Protein AF-A0A8X6V1S2-F1 (afdb_monomer_lite)

Secondary structure (DSSP, 8-state):
---------TTS-SSTT-SS--HHHHHHHHHHHHHHHS---EEEEEE--TTS-HHHHHHHHHTT--S-EEEEESSHHHHHHTT-EEHHHHTT---STTSHHHHHHHHSTT---HHHHHHHHGGGGGT---SS--SEEEEESGGGS-HHHHHHHHH--S--STT-EEEEEE-

Organism: Trichonephila clavipes (NCBI:txid2585209)

Foldseek 3Di:
DDPDQDLPPLQQDLDPVGRGDDPLLSVVLVVVVVLVVPQAEEEAEAEDDPPPCRLVSVLSSCVSDPFFEAEEECDQVSQVVSVHGHPCVQFVADCDPPGLVVVLCVVCVPPPDLVVLQVSLLVCLVSGDRPDQTLEYEYEQCVVPDSSVVSNVVPDPSHPPSRHYYYYYHD

Radius of gyration: 17.07 Å; chains: 1; bounding box: 39×43×48 Å

InterPro domains:
  IPR027417 P-loop containing nucleoside triphosphate hydrolase [G3DSA:3.40.50.300] (18-168)
  IPR027417 P-loop containing nucleoside triphosphate hydrolase [SSF52540] (19-148)

pLDDT: mean 78.11, std 16.0, range [30.19, 94.75]

Sequence (171 aa):
MSHSWELPVYHQGFDKHVETLTPSQQTFPFLVHQWLLNRQHAVILVAGGPGSGKTFTVTSCLDRISVPQLRMAPTARVAQRIGGQTIHSALKLDWRQGSVLNTLEKELQHETDEAVSLEKSAVLLETFDCPQSPDIIVVDEIGMVSFFLVGSLDDTILFPSSETHFIYSHG

Structure (mmCIF, N/CA/C/O backbone):
data_AF-A0A8X6V1S2-F1
#
_entry.id   AF-A0A8X6V1S2-F1
#
loop_
_atom_site.group_PDB
_atom_site.id
_atom_site.type_symbol
_atom_site.label_atom_id
_atom_site.label_alt_id
_atom_site.label_comp_id
_atom_site.label_asym_id
_atom_site.label_entity_id
_atom_site.label_seq_id
_atom_site.pdbx_PDB_ins_code
_atom_site.Cartn_x
_atom_site.Cartn_y
_atom_site.Cartn_z
_atom_site.occupancy
_atom_site.B_iso_or_equiv
_atom_site.auth_seq_id
_atom_site.auth_comp_id
_atom_site.auth_asym_id
_atom_site.auth_atom_id
_atom_site.pdbx_PDB_model_num
ATOM 1 N N . MET A 1 1 ? 10.762 -26.661 -12.275 1.00 30.19 1 MET A N 1
ATOM 2 C CA . MET A 1 1 ? 10.344 -26.373 -13.665 1.00 30.19 1 MET A CA 1
ATOM 3 C C . MET A 1 1 ? 9.584 -25.051 -13.624 1.00 30.19 1 MET A C 1
ATOM 5 O O . MET A 1 1 ? 8.410 -25.047 -13.310 1.00 30.19 1 MET A O 1
ATOM 9 N N . SER A 1 2 ? 10.293 -23.936 -13.427 1.00 45.78 2 SER A N 1
ATOM 10 C CA . SER A 1 2 ? 10.715 -22.981 -14.472 1.00 45.78 2 SER A CA 1
ATOM 11 C C . SER A 1 2 ? 9.544 -22.350 -15.238 1.00 45.78 2 SER A C 1
ATOM 13 O O . SER A 1 2 ? 9.413 -22.538 -16.444 1.00 45.78 2 SER A O 1
ATOM 15 N N . HIS A 1 3 ? 8.724 -21.573 -14.529 1.00 31.77 3 HIS A N 1
ATOM 16 C CA . HIS A 1 3 ? 8.063 -20.431 -15.151 1.00 31.77 3 HIS A CA 1
ATOM 17 C C . HIS A 1 3 ? 9.100 -19.312 -15.203 1.00 31.77 3 HIS A C 1
ATOM 19 O O . HIS A 1 3 ? 9.564 -18.814 -14.181 1.00 31.77 3 HIS A O 1
ATOM 25 N N . SER A 1 4 ? 9.580 -19.079 -16.415 1.00 36.59 4 SER A N 1
ATOM 26 C CA . SER A 1 4 ? 10.642 -18.158 -16.786 1.00 36.59 4 SER A CA 1
ATOM 27 C C . SER A 1 4 ? 10.325 -16.739 -16.327 1.00 36.59 4 SER A C 1
ATOM 29 O O . SER A 1 4 ? 9.472 -16.066 -16.898 1.00 36.59 4 SER A O 1
ATOM 31 N N . TRP A 1 5 ? 11.048 -16.295 -15.306 1.00 46.09 5 TRP A N 1
ATOM 32 C CA . TRP A 1 5 ? 11.248 -14.884 -15.023 1.00 46.09 5 TRP A CA 1
ATOM 33 C C . TRP A 1 5 ? 12.071 -14.291 -16.167 1.00 46.09 5 TRP A C 1
ATOM 35 O O . TRP A 1 5 ? 13.257 -14.592 -16.296 1.00 46.09 5 TRP A O 1
ATOM 45 N N . GLU A 1 6 ? 11.457 -13.473 -17.015 1.00 41.69 6 GLU A N 1
ATOM 46 C CA . GLU A 1 6 ? 12.214 -12.556 -17.862 1.00 41.69 6 GLU A CA 1
ATOM 47 C C . GLU A 1 6 ? 12.470 -11.296 -17.039 1.00 41.69 6 GLU A C 1
ATOM 49 O O . GLU A 1 6 ? 11.536 -10.600 -16.641 1.00 41.69 6 GLU A O 1
ATOM 54 N N . LEU A 1 7 ? 13.744 -11.030 -16.734 1.00 43.16 7 LEU A N 1
ATOM 55 C CA . LEU A 1 7 ? 14.159 -9.750 -16.166 1.00 43.16 7 LEU A CA 1
ATOM 56 C C . LEU A 1 7 ? 13.592 -8.644 -17.065 1.00 43.16 7 LEU A C 1
ATOM 58 O O . LEU A 1 7 ? 13.935 -8.625 -18.252 1.00 43.16 7 LEU A O 1
ATOM 62 N N . PRO A 1 8 ? 12.753 -7.719 -16.561 1.00 48.47 8 PRO A N 1
ATOM 63 C CA . PRO A 1 8 ? 12.418 -6.548 -17.345 1.00 48.47 8 PRO A CA 1
ATOM 64 C C . PRO A 1 8 ? 13.743 -5.854 -17.649 1.00 48.47 8 PRO A C 1
ATOM 66 O O . PRO A 1 8 ? 14.498 -5.526 -16.736 1.00 48.47 8 PRO A O 1
ATOM 69 N N . VAL A 1 9 ? 14.065 -5.693 -18.933 1.00 51.69 9 VAL A N 1
ATOM 70 C CA . VAL A 1 9 ? 15.259 -4.960 -19.350 1.00 51.69 9 VAL A CA 1
ATOM 71 C C . VAL A 1 9 ? 15.134 -3.567 -18.735 1.00 51.69 9 VAL A C 1
ATOM 73 O O . VAL A 1 9 ? 14.329 -2.765 -19.196 1.00 51.69 9 VAL A O 1
ATOM 76 N N . TYR A 1 10 ? 15.900 -3.289 -17.675 1.00 51.28 10 TYR A N 1
ATOM 77 C CA . TYR A 1 10 ? 15.793 -2.074 -16.847 1.00 51.28 10 TYR A CA 1
ATOM 78 C C . TYR A 1 10 ? 16.065 -0.771 -17.621 1.00 51.28 10 TYR A C 1
ATOM 80 O O . TYR A 1 10 ? 15.922 0.327 -17.090 1.00 51.28 10 TYR A O 1
ATOM 88 N N . HIS A 1 11 ? 16.453 -0.904 -18.889 1.00 49.47 11 HIS A N 1
ATOM 89 C CA . HIS A 1 11 ? 16.727 0.173 -19.826 1.00 49.47 11 HIS A CA 1
ATOM 90 C C . HIS A 1 11 ? 15.617 0.394 -20.855 1.00 49.47 11 HIS A C 1
ATOM 92 O O . HIS A 1 11 ? 15.699 1.369 -21.587 1.00 49.47 11 HIS A O 1
ATOM 98 N N .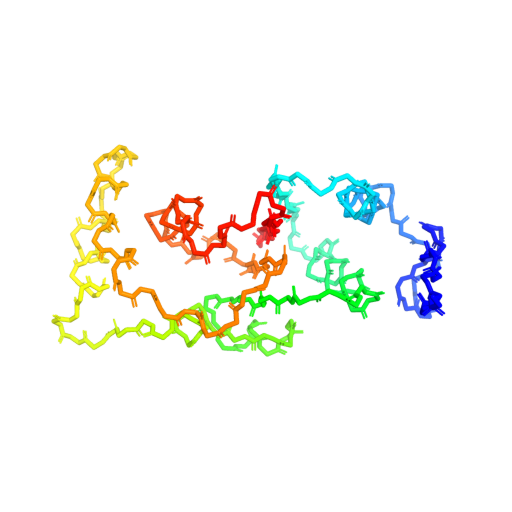 GLN A 1 12 ? 14.589 -0.456 -20.921 1.00 57.97 12 GLN A N 1
ATOM 99 C CA . GLN A 1 12 ? 13.409 -0.202 -21.746 1.00 57.97 12 GLN A CA 1
ATOM 100 C C . GLN A 1 12 ? 12.314 0.413 -20.885 1.00 57.97 12 GLN A C 1
ATOM 102 O O . GLN A 1 12 ? 12.014 -0.078 -19.795 1.00 57.97 12 GLN A O 1
ATOM 107 N N . GLY A 1 13 ? 11.719 1.504 -21.361 1.00 56.56 13 GLY A N 1
ATOM 108 C CA . GLY A 1 13 ? 10.554 2.067 -20.696 1.00 56.56 13 GLY A CA 1
ATOM 109 C C . GLY A 1 13 ? 9.360 1.111 -20.711 1.00 56.56 13 GLY A C 1
ATOM 110 O O . GLY A 1 13 ? 9.350 0.048 -21.338 1.00 56.56 13 GLY A O 1
ATOM 111 N N . PHE A 1 14 ? 8.344 1.465 -19.930 1.00 62.34 14 PHE A N 1
ATOM 112 C CA . PHE A 1 14 ? 7.228 0.561 -19.667 1.00 62.34 14 PHE A CA 1
ATOM 113 C C . PHE A 1 14 ? 6.189 0.475 -20.796 1.00 62.34 14 PHE A C 1
ATOM 115 O O . PHE A 1 14 ? 5.385 -0.455 -20.791 1.00 62.34 14 PHE A O 1
ATOM 122 N N . ASP A 1 15 ? 6.225 1.404 -21.754 1.00 60.34 15 ASP A N 1
ATOM 123 C CA . ASP A 1 15 ? 5.311 1.505 -22.898 1.00 60.34 15 ASP A CA 1
ATOM 124 C C . ASP A 1 15 ? 6.070 2.019 -24.138 1.00 60.34 15 ASP A C 1
ATOM 126 O O . ASP A 1 15 ? 7.109 2.663 -24.015 1.00 60.34 15 ASP A O 1
ATOM 130 N N . LYS A 1 16 ? 5.517 1.799 -25.336 1.00 61.00 16 LYS A N 1
ATOM 131 C CA . LYS A 1 16 ? 6.037 2.220 -26.650 1.00 61.00 16 LYS A CA 1
ATOM 132 C C . LYS A 1 16 ? 6.335 3.719 -26.769 1.00 61.00 16 LYS A C 1
ATOM 134 O O . LYS A 1 16 ? 7.016 4.132 -27.699 1.00 61.00 16 LYS A O 1
ATOM 139 N N . HIS A 1 17 ? 5.774 4.533 -25.876 1.00 59.22 17 HIS A N 1
ATOM 140 C CA . HIS A 1 17 ? 5.949 5.983 -25.842 1.00 59.22 17 HIS A CA 1
ATOM 141 C C . HIS A 1 17 ? 7.099 6.444 -24.938 1.00 59.22 17 HIS A C 1
ATOM 143 O O . HIS A 1 17 ? 7.457 7.619 -24.969 1.00 59.22 17 HIS A O 1
ATOM 149 N N . VAL A 1 18 ? 7.676 5.544 -24.141 1.00 64.19 18 VAL A N 1
ATOM 150 C CA . VAL A 1 18 ? 8.795 5.832 -23.243 1.00 64.19 18 VAL A CA 1
ATOM 151 C C . VAL A 1 18 ? 9.914 4.866 -23.598 1.00 64.19 18 VAL A C 1
ATOM 153 O O . VAL A 1 18 ? 9.854 3.691 -23.260 1.00 64.19 18 VAL A O 1
ATOM 156 N N . GLU A 1 19 ? 10.939 5.346 -24.301 1.00 63.75 19 GLU A N 1
ATOM 157 C CA . GLU A 1 19 ? 12.043 4.479 -24.734 1.00 63.75 19 GLU A CA 1
ATOM 158 C C . 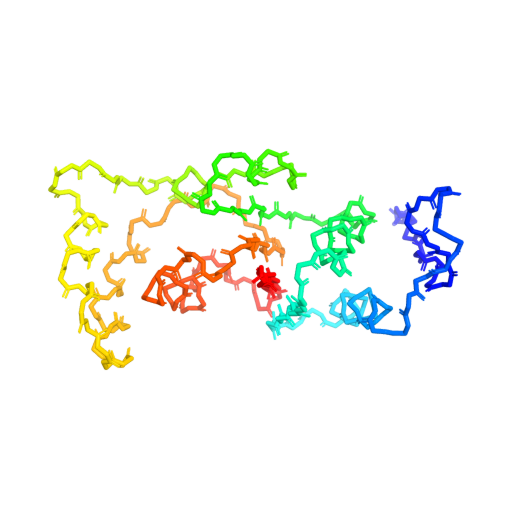GLU A 1 19 ? 12.882 3.990 -23.548 1.00 63.75 19 GLU A C 1
ATOM 160 O O . GLU A 1 19 ? 13.279 2.827 -23.516 1.00 63.75 19 GLU A O 1
ATOM 165 N N . THR A 1 20 ? 13.103 4.842 -22.540 1.00 68.00 20 THR A N 1
ATOM 166 C CA . THR A 1 20 ? 13.900 4.517 -21.349 1.00 68.00 20 THR A CA 1
ATOM 167 C C . THR A 1 20 ? 13.321 5.182 -20.096 1.00 68.00 20 THR A C 1
ATOM 169 O O . THR A 1 20 ? 12.731 6.261 -20.166 1.00 68.00 20 THR A O 1
ATOM 172 N N . LEU A 1 21 ? 13.475 4.536 -18.939 1.00 70.75 21 LEU A N 1
ATOM 173 C CA . LEU A 1 21 ? 13.138 5.126 -17.639 1.00 70.75 21 LEU A CA 1
ATOM 174 C C . LEU A 1 21 ? 14.211 6.117 -17.202 1.00 70.75 21 LEU A C 1
ATOM 176 O O . LEU A 1 21 ? 15.400 5.887 -17.445 1.00 70.75 21 LEU A O 1
ATOM 180 N N . THR A 1 22 ? 13.818 7.167 -16.478 1.00 77.06 22 THR A N 1
ATOM 181 C CA . THR A 1 22 ? 14.803 8.040 -15.827 1.00 77.06 22 THR A CA 1
ATOM 182 C C . THR A 1 22 ? 15.613 7.248 -14.790 1.00 77.06 22 THR A C 1
ATOM 184 O O . THR A 1 22 ? 15.109 6.264 -14.241 1.00 77.06 22 THR A O 1
ATOM 187 N N . PRO A 1 23 ? 16.841 7.677 -14.440 1.00 76.50 23 PRO A N 1
ATOM 188 C CA . PRO A 1 23 ? 17.625 7.007 -13.400 1.00 76.50 23 PRO A CA 1
ATOM 189 C C . PRO A 1 23 ? 16.866 6.839 -12.074 1.00 76.50 23 PRO A C 1
ATOM 191 O O . PRO A 1 23 ? 16.960 5.793 -11.443 1.00 76.50 23 PRO A O 1
ATOM 194 N N . SER A 1 24 ? 16.050 7.825 -11.679 1.00 73.81 24 SER A N 1
ATOM 195 C CA . SER A 1 24 ? 15.220 7.737 -10.471 1.00 73.81 24 SER A CA 1
ATOM 196 C C . SER A 1 24 ? 14.075 6.727 -10.594 1.00 73.81 24 SER A C 1
ATOM 198 O O . SER A 1 24 ? 13.751 6.051 -9.621 1.00 73.81 24 SER A O 1
ATOM 200 N N . GLN A 1 25 ? 13.481 6.584 -11.781 1.00 77.81 25 GLN A N 1
ATOM 201 C CA . GLN A 1 25 ? 12.447 5.583 -12.047 1.00 77.81 25 GLN A CA 1
ATOM 202 C C . GLN A 1 25 ? 13.019 4.162 -12.109 1.00 77.81 25 GLN A C 1
ATOM 204 O O . GLN A 1 25 ? 12.313 3.226 -11.753 1.00 77.81 25 GLN A O 1
ATOM 209 N N . GLN A 1 26 ? 14.287 3.990 -12.505 1.00 81.94 26 GLN A N 1
ATOM 210 C CA . GLN A 1 26 ? 14.971 2.687 -12.521 1.00 81.94 26 GLN A CA 1
ATOM 211 C C . GLN A 1 26 ? 15.263 2.142 -11.115 1.00 81.94 26 GLN A C 1
ATOM 213 O O . GLN A 1 26 ? 15.345 0.925 -10.935 1.00 81.94 26 GLN A O 1
ATOM 218 N N . THR A 1 27 ? 15.368 3.014 -10.107 1.00 84.81 27 THR A N 1
ATOM 219 C CA . THR A 1 27 ? 15.594 2.607 -8.713 1.00 84.81 27 THR A CA 1
ATOM 220 C C . THR A 1 27 ? 14.483 1.699 -8.195 1.00 84.81 27 THR A C 1
ATOM 222 O O . THR A 1 27 ? 14.767 0.719 -7.514 1.00 84.81 27 THR A O 1
ATOM 225 N N . PHE A 1 28 ? 13.221 1.980 -8.534 1.00 86.25 28 PHE A N 1
ATOM 226 C CA . PHE A 1 28 ? 12.096 1.186 -8.041 1.00 86.25 28 PHE A CA 1
ATOM 227 C C . PHE A 1 28 ? 12.132 -0.273 -8.549 1.00 86.25 28 PHE A C 1
ATOM 229 O O . PHE A 1 28 ? 12.186 -1.176 -7.713 1.00 86.25 28 PHE A O 1
ATOM 236 N N . PRO A 1 29 ? 12.215 -0.547 -9.868 1.00 84.44 29 PRO A N 1
ATOM 237 C CA . PRO A 1 29 ? 12.408 -1.903 -10.382 1.00 84.44 29 PRO A CA 1
ATOM 238 C C . PRO A 1 29 ? 13.635 -2.612 -9.812 1.00 84.44 29 PRO A C 1
ATOM 240 O O . PRO A 1 29 ? 13.575 -3.810 -9.548 1.00 84.44 29 PRO A O 1
ATOM 243 N N . PHE A 1 30 ? 14.739 -1.887 -9.599 1.00 85.81 30 PHE A N 1
ATOM 244 C CA . PHE A 1 30 ? 15.932 -2.457 -8.980 1.00 85.81 30 PHE A CA 1
ATOM 245 C C . PHE A 1 30 ? 15.658 -2.936 -7.549 1.00 85.81 30 PHE A C 1
ATOM 247 O O . PHE A 1 30 ? 16.006 -4.066 -7.218 1.00 85.81 30 PHE A O 1
ATOM 254 N N . LEU A 1 31 ? 15.020 -2.113 -6.712 1.00 86.25 31 LEU A N 1
ATOM 255 C CA . LEU A 1 31 ? 14.700 -2.477 -5.328 1.00 86.25 31 LEU A CA 1
ATOM 256 C C . LEU A 1 31 ? 13.725 -3.656 -5.258 1.00 86.25 31 LEU A C 1
ATOM 258 O O . LEU A 1 31 ? 13.946 -4.584 -4.483 1.00 86.25 31 LEU A O 1
ATOM 262 N N . VAL A 1 32 ? 12.700 -3.665 -6.113 1.00 85.81 32 VAL A N 1
ATOM 263 C CA . VAL A 1 32 ? 11.761 -4.790 -6.197 1.00 85.81 32 VAL A CA 1
ATOM 264 C C . VAL A 1 32 ? 12.476 -6.068 -6.644 1.00 85.81 32 VAL A C 1
ATOM 266 O O . VAL A 1 32 ? 12.236 -7.136 -6.090 1.00 85.81 32 VAL A O 1
ATOM 269 N N . HIS A 1 33 ? 13.409 -5.976 -7.595 1.00 85.44 33 HIS A N 1
ATOM 270 C CA . HIS A 1 33 ? 14.234 -7.113 -7.998 1.00 85.44 33 HIS A CA 1
ATOM 271 C C . HIS A 1 33 ? 15.142 -7.616 -6.866 1.00 85.44 33 HIS A C 1
ATOM 273 O O . HIS A 1 33 ? 15.228 -8.823 -6.652 1.00 85.44 33 HIS A O 1
ATOM 279 N N . GLN A 1 34 ? 15.790 -6.720 -6.113 1.00 85.50 34 GLN A N 1
ATOM 280 C CA . GLN A 1 34 ? 16.585 -7.110 -4.942 1.00 85.50 34 GLN A CA 1
ATOM 281 C C . GLN A 1 34 ? 15.730 -7.847 -3.907 1.00 85.50 34 GLN A C 1
ATOM 283 O O . GLN A 1 34 ? 16.146 -8.888 -3.404 1.00 85.50 34 GLN A O 1
ATOM 288 N N . TRP A 1 35 ? 14.518 -7.357 -3.647 1.00 85.81 35 TRP A N 1
ATOM 289 C CA . TRP A 1 35 ? 13.575 -8.024 -2.755 1.00 85.81 35 TRP A CA 1
ATOM 290 C C . TRP A 1 35 ? 13.119 -9.390 -3.295 1.00 85.81 35 TRP A C 1
ATOM 292 O O . TRP A 1 35 ? 13.055 -10.356 -2.542 1.00 85.81 35 TRP A O 1
ATOM 302 N N . LEU A 1 36 ? 12.880 -9.525 -4.606 1.00 84.00 36 LEU A N 1
ATOM 303 C CA . LEU A 1 36 ? 12.551 -10.819 -5.218 1.00 84.00 36 LEU A CA 1
ATOM 304 C C . LEU A 1 36 ? 13.671 -11.855 -5.032 1.00 84.00 36 LEU A C 1
ATOM 306 O O . LEU A 1 36 ? 13.372 -13.038 -4.873 1.00 84.00 36 LEU A O 1
ATOM 310 N N . LEU A 1 37 ? 14.936 -11.422 -5.062 1.00 86.25 37 LEU A N 1
ATOM 311 C CA . LEU A 1 37 ? 16.105 -12.281 -4.844 1.00 86.25 37 LEU A CA 1
ATOM 312 C C . LEU A 1 37 ? 16.352 -12.600 -3.365 1.00 86.25 37 LEU A C 1
ATOM 314 O O . LEU A 1 37 ? 16.860 -13.675 -3.050 1.00 86.25 37 LEU A O 1
ATOM 318 N N . ASN A 1 38 ? 16.030 -11.667 -2.471 1.00 85.06 38 ASN A N 1
ATOM 319 C CA . ASN A 1 38 ? 16.215 -11.800 -1.034 1.00 85.06 38 ASN A CA 1
ATOM 320 C C . ASN A 1 38 ? 14.970 -11.279 -0.314 1.00 85.06 38 ASN A C 1
ATOM 322 O O . ASN A 1 38 ? 14.876 -10.097 0.026 1.00 85.06 38 ASN A O 1
ATOM 326 N N . ARG A 1 39 ? 14.011 -12.186 -0.122 1.00 78.62 39 ARG A N 1
ATOM 327 C CA . ARG A 1 39 ? 12.702 -11.906 0.461 1.00 78.62 39 ARG A CA 1
ATOM 328 C C . ARG A 1 39 ? 12.840 -11.549 1.939 1.00 78.62 39 ARG A C 1
ATOM 330 O O . ARG A 1 39 ? 12.826 -12.405 2.817 1.00 78.62 39 ARG A O 1
ATOM 337 N N . GLN A 1 40 ? 13.009 -10.262 2.194 1.00 78.00 40 GLN A N 1
ATOM 338 C CA . GLN A 1 40 ? 13.047 -9.675 3.527 1.00 78.00 40 GLN A CA 1
ATOM 339 C C . GLN A 1 40 ? 11.961 -8.617 3.643 1.00 78.00 40 GLN A C 1
ATOM 341 O O . GLN A 1 40 ? 11.579 -8.000 2.646 1.00 78.00 40 GLN A O 1
ATOM 346 N N . HIS A 1 41 ? 11.496 -8.384 4.866 1.00 75.75 41 HIS A N 1
ATOM 347 C CA . HIS A 1 41 ? 10.602 -7.274 5.155 1.00 75.75 41 HIS A CA 1
ATOM 348 C C . HIS A 1 41 ? 11.220 -5.957 4.669 1.00 75.75 41 HIS A C 1
ATOM 350 O O . HIS A 1 41 ? 12.336 -5.603 5.061 1.00 75.75 41 HIS A O 1
ATOM 356 N N . ALA A 1 42 ? 10.511 -5.245 3.796 1.00 80.94 42 ALA A N 1
ATOM 357 C CA . ALA A 1 42 ? 10.992 -3.989 3.243 1.00 80.94 42 ALA A CA 1
ATOM 358 C C . ALA A 1 42 ? 9.838 -3.036 2.927 1.00 80.94 42 ALA A C 1
ATOM 360 O O . ALA A 1 42 ? 8.786 -3.439 2.430 1.00 80.94 42 ALA A O 1
ATOM 361 N N . VAL A 1 43 ? 10.092 -1.755 3.188 1.00 83.00 43 VAL A N 1
ATOM 362 C CA . VAL A 1 43 ? 9.182 -0.645 2.919 1.00 83.00 43 VAL A CA 1
ATOM 363 C C . VAL A 1 43 ? 9.835 0.277 1.894 1.00 83.00 43 VAL A C 1
ATOM 365 O O . VAL A 1 43 ? 10.941 0.775 2.109 1.00 83.00 43 VAL A O 1
ATOM 368 N N . ILE A 1 44 ? 9.158 0.516 0.772 1.00 85.31 44 ILE A N 1
ATOM 369 C CA . ILE A 1 44 ? 9.577 1.458 -0.266 1.00 85.31 44 ILE A CA 1
ATOM 370 C C . ILE A 1 44 ? 8.584 2.611 -0.330 1.00 85.31 44 ILE A C 1
ATOM 372 O O . ILE A 1 44 ? 7.408 2.424 -0.636 1.00 85.31 44 ILE A O 1
ATOM 376 N N . LEU A 1 45 ? 9.090 3.827 -0.138 1.00 86.06 45 LEU A N 1
ATOM 377 C CA . LEU A 1 45 ? 8.352 5.056 -0.400 1.00 86.06 45 LEU A CA 1
ATOM 378 C C . LEU A 1 45 ? 8.775 5.648 -1.750 1.00 86.06 45 LEU A C 1
ATOM 380 O O . LEU A 1 45 ? 9.923 6.047 -1.944 1.00 86.06 45 LEU A O 1
ATOM 384 N N . VAL A 1 46 ? 7.827 5.739 -2.678 1.00 87.50 46 VAL A N 1
ATOM 385 C CA . VAL A 1 46 ? 7.973 6.394 -3.979 1.00 87.50 46 VAL A CA 1
ATOM 386 C C . VAL A 1 46 ? 7.336 7.780 -3.904 1.00 87.50 46 VAL A C 1
ATOM 388 O O . VAL A 1 46 ? 6.115 7.932 -3.924 1.00 87.50 46 VAL A O 1
ATOM 391 N N . ALA A 1 47 ? 8.174 8.810 -3.837 1.00 84.81 47 ALA A N 1
ATOM 392 C CA . ALA A 1 47 ? 7.748 10.205 -3.766 1.00 84.81 47 ALA A CA 1
ATOM 393 C C . ALA A 1 47 ? 8.190 11.000 -5.005 1.00 84.81 47 ALA A C 1
ATOM 395 O O . ALA A 1 47 ? 9.145 10.651 -5.700 1.00 84.81 47 ALA A O 1
ATOM 396 N N . GLY A 1 48 ? 7.486 12.092 -5.290 1.00 83.06 48 GLY A N 1
ATOM 397 C CA . GLY A 1 48 ? 7.782 12.999 -6.398 1.00 83.06 48 GLY A CA 1
ATOM 398 C C . GLY A 1 48 ? 6.613 13.941 -6.666 1.00 83.06 48 GLY A C 1
ATOM 399 O O . GLY A 1 48 ? 5.505 13.670 -6.226 1.00 83.06 48 GLY A O 1
ATOM 400 N N . GLY A 1 49 ? 6.836 15.030 -7.402 1.00 81.38 49 GLY A N 1
ATOM 401 C CA . GLY A 1 49 ? 5.771 15.997 -7.690 1.00 81.38 49 GLY A CA 1
ATOM 402 C C . GLY A 1 49 ? 4.641 15.449 -8.583 1.00 81.38 49 GLY A C 1
ATOM 403 O O . GLY A 1 49 ? 4.756 14.348 -9.140 1.00 81.38 49 GLY A O 1
ATOM 404 N N . PRO A 1 50 ? 3.555 16.220 -8.772 1.00 81.00 50 PRO A N 1
ATOM 405 C CA . PRO A 1 50 ? 2.493 15.878 -9.712 1.00 81.00 50 PRO A CA 1
ATOM 406 C C . PRO A 1 50 ? 3.046 15.637 -11.123 1.00 81.00 50 PRO A C 1
ATOM 408 O O . PRO A 1 50 ? 3.863 16.407 -11.623 1.00 81.00 50 PRO A O 1
ATOM 411 N N . GLY A 1 51 ? 2.607 14.558 -11.773 1.00 81.75 51 GLY A N 1
ATOM 412 C CA . GLY A 1 51 ? 3.025 14.226 -13.141 1.00 81.75 51 GLY A CA 1
ATOM 413 C C . GLY A 1 51 ? 4.406 13.569 -13.282 1.00 81.75 51 GLY A C 1
ATOM 414 O O . GLY A 1 51 ? 4.806 13.281 -14.404 1.00 81.75 51 GLY A O 1
ATOM 415 N N . SER A 1 52 ? 5.115 13.250 -12.192 1.00 81.94 52 SER A N 1
ATOM 416 C CA . SER A 1 52 ? 6.427 12.568 -12.252 1.00 81.94 52 SER A CA 1
ATOM 417 C C . SER A 1 52 ? 6.369 11.083 -12.660 1.00 81.94 52 SER A C 1
ATOM 419 O O . SER A 1 52 ? 7.403 10.431 -12.810 1.00 81.94 52 SER A O 1
ATOM 421 N N . GLY A 1 53 ? 5.164 10.530 -12.840 1.00 83.62 53 GLY A N 1
ATOM 422 C CA . GLY A 1 53 ? 4.966 9.157 -13.309 1.00 83.62 53 GLY A CA 1
ATOM 423 C C . GLY A 1 53 ? 5.114 8.073 -12.235 1.00 83.62 53 GLY A C 1
ATOM 424 O O . GLY A 1 53 ? 5.385 6.929 -12.592 1.00 83.62 53 GLY A O 1
ATOM 425 N N . LYS A 1 54 ? 4.926 8.393 -10.942 1.00 86.44 54 LYS A N 1
ATOM 426 C CA . LYS A 1 54 ? 5.021 7.440 -9.807 1.00 86.44 54 LYS A CA 1
ATOM 427 C C . LYS A 1 54 ? 4.099 6.236 -9.978 1.00 86.44 54 LYS A C 1
ATOM 429 O O . LYS A 1 54 ? 4.581 5.121 -10.148 1.00 86.44 54 LYS A O 1
ATOM 434 N N . THR A 1 55 ? 2.785 6.482 -10.028 1.00 86.25 55 THR A N 1
ATOM 435 C CA . THR A 1 55 ? 1.761 5.444 -10.202 1.00 86.25 55 THR A CA 1
ATOM 436 C C . THR A 1 55 ? 2.056 4.590 -11.428 1.00 86.25 55 THR A C 1
ATOM 438 O O . THR A 1 55 ? 1.998 3.369 -11.351 1.00 86.25 55 THR A O 1
ATOM 441 N N . PHE A 1 56 ? 2.435 5.216 -12.547 1.00 85.25 56 PHE A N 1
ATOM 442 C CA . PHE A 1 56 ? 2.774 4.508 -13.781 1.00 85.25 56 PHE A CA 1
ATOM 443 C C . PHE A 1 56 ? 4.008 3.612 -13.621 1.00 85.25 56 PHE A C 1
ATOM 445 O O . PHE A 1 56 ? 3.968 2.454 -14.020 1.00 85.25 56 PHE A O 1
ATOM 452 N N . THR A 1 57 ? 5.078 4.120 -13.006 1.00 85.00 57 THR A N 1
ATOM 453 C CA . THR A 1 57 ? 6.316 3.367 -12.745 1.00 85.00 57 THR A CA 1
ATOM 454 C C . THR A 1 57 ? 6.044 2.161 -11.850 1.00 85.00 57 THR A C 1
ATOM 456 O O . THR A 1 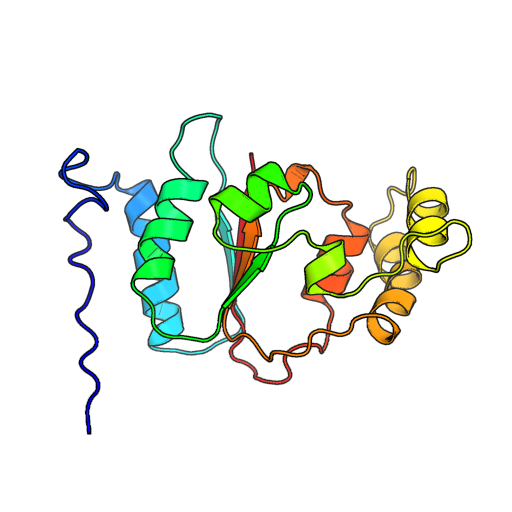57 ? 6.460 1.051 -12.172 1.00 85.00 57 THR A O 1
ATOM 459 N N . VAL A 1 58 ? 5.308 2.370 -10.752 1.00 87.44 58 VAL A N 1
ATOM 460 C CA . VAL A 1 58 ? 4.969 1.314 -9.791 1.00 87.44 58 VAL A CA 1
ATOM 461 C C . VAL A 1 58 ? 4.097 0.250 -10.449 1.00 87.44 58 VAL A C 1
ATOM 463 O O . VAL A 1 58 ? 4.482 -0.914 -10.486 1.00 87.44 58 VAL A O 1
ATOM 466 N N . THR A 1 59 ? 2.958 0.643 -11.023 1.00 88.19 59 THR A N 1
ATOM 467 C CA . THR A 1 59 ? 2.011 -0.301 -11.644 1.00 88.19 59 THR A CA 1
ATOM 468 C C . THR A 1 59 ? 2.645 -1.069 -12.793 1.00 88.19 59 THR A C 1
ATOM 470 O O . THR A 1 59 ? 2.616 -2.292 -12.781 1.00 88.19 59 THR A O 1
ATOM 473 N N . SER A 1 60 ? 3.326 -0.389 -13.716 1.00 85.75 60 SER A N 1
ATOM 474 C CA . SER A 1 60 ? 3.930 -1.050 -14.875 1.00 85.75 60 SER A CA 1
ATOM 475 C C . SER A 1 60 ? 5.053 -2.019 -14.508 1.00 85.75 60 SER A C 1
ATOM 477 O O . SER A 1 60 ? 5.249 -3.028 -15.185 1.00 85.75 60 SER A O 1
ATOM 479 N N . CYS A 1 61 ? 5.815 -1.719 -13.454 1.00 85.88 61 CYS A N 1
ATOM 480 C CA . CYS A 1 61 ? 6.820 -2.638 -12.934 1.00 85.88 61 CYS A CA 1
ATOM 481 C C . CYS A 1 61 ? 6.157 -3.850 -12.272 1.00 85.88 61 CYS A C 1
ATOM 483 O O . CYS A 1 61 ? 6.545 -4.985 -12.539 1.00 85.88 61 CYS A O 1
ATOM 485 N N . LEU A 1 62 ? 5.146 -3.621 -11.433 1.00 87.31 62 LEU A N 1
ATOM 486 C CA . LEU A 1 62 ? 4.462 -4.678 -10.696 1.00 87.31 62 LEU A CA 1
ATOM 487 C C . LEU A 1 62 ? 3.578 -5.565 -11.583 1.00 87.31 62 LEU A C 1
ATOM 489 O O . LEU A 1 62 ? 3.433 -6.746 -11.290 1.00 87.31 62 LEU A O 1
ATOM 493 N N . ASP A 1 63 ? 3.031 -5.051 -12.685 1.00 87.62 63 ASP A N 1
ATOM 494 C CA . ASP A 1 63 ? 2.262 -5.830 -13.669 1.00 87.62 63 ASP A CA 1
ATOM 495 C C . ASP A 1 63 ? 3.108 -6.919 -14.347 1.00 87.62 63 ASP A C 1
ATOM 497 O O . ASP A 1 63 ? 2.577 -7.901 -14.860 1.00 87.62 63 ASP A O 1
ATOM 501 N N . ARG A 1 64 ? 4.438 -6.772 -14.324 1.00 85.25 64 ARG A N 1
ATOM 502 C CA . ARG A 1 64 ? 5.393 -7.757 -14.853 1.00 85.25 64 ARG A CA 1
ATOM 503 C C . ARG A 1 64 ? 5.806 -8.805 -13.816 1.00 85.25 64 ARG A C 1
ATOM 505 O O . ARG A 1 64 ? 6.569 -9.710 -14.140 1.00 85.25 64 ARG A O 1
ATOM 512 N N . ILE A 1 65 ? 5.330 -8.695 -12.575 1.00 84.50 65 ILE A N 1
ATOM 513 C CA . ILE A 1 65 ? 5.735 -9.556 -11.461 1.00 84.50 65 ILE A CA 1
ATOM 514 C C . ILE A 1 65 ? 4.576 -10.474 -11.079 1.00 84.50 65 ILE A C 1
ATOM 516 O O . ILE A 1 65 ? 3.516 -10.033 -10.646 1.00 84.50 65 ILE A O 1
ATOM 520 N N . SER A 1 66 ? 4.809 -11.781 -11.190 1.00 84.50 66 SER A N 1
ATOM 521 C CA . SER A 1 66 ? 3.812 -12.821 -10.905 1.00 84.50 66 SER A CA 1
ATOM 522 C C . SER A 1 66 ? 3.867 -13.294 -9.448 1.00 84.50 66 SER A C 1
ATOM 524 O O . SER A 1 66 ? 4.095 -14.470 -9.179 1.00 84.50 66 SER A O 1
ATOM 526 N N . VAL A 1 67 ? 3.691 -12.370 -8.505 1.00 84.94 67 VAL A N 1
ATOM 527 C CA . VAL A 1 67 ? 3.535 -12.666 -7.067 1.00 84.94 67 VAL A CA 1
ATOM 528 C C . VAL A 1 67 ? 2.178 -12.145 -6.595 1.00 84.94 67 VAL A C 1
ATOM 530 O O . VAL A 1 67 ? 1.673 -11.212 -7.218 1.00 84.94 67 VAL A O 1
ATOM 533 N N . PRO A 1 68 ? 1.561 -12.702 -5.541 1.00 86.94 68 PRO A N 1
ATOM 534 C CA . PRO A 1 68 ? 0.333 -12.152 -4.971 1.00 86.94 68 PRO A CA 1
ATOM 535 C C . PRO A 1 68 ? 0.508 -10.684 -4.553 1.00 86.94 68 PRO A C 1
ATOM 537 O O . PRO A 1 68 ? 1.422 -10.358 -3.797 1.00 86.94 68 PRO A O 1
ATOM 540 N N . GLN A 1 69 ? -0.365 -9.798 -5.039 1.00 87.31 69 GLN A N 1
ATOM 541 C CA . GLN A 1 69 ? -0.311 -8.361 -4.748 1.00 87.31 69 GLN A CA 1
ATOM 542 C C . GLN A 1 69 ? -1.665 -7.870 -4.245 1.00 87.31 69 GLN A C 1
ATOM 544 O O . GLN A 1 69 ? -2.693 -8.166 -4.853 1.00 87.31 69 GLN A O 1
ATOM 549 N N . LEU A 1 70 ? -1.656 -7.047 -3.201 1.00 90.12 70 LEU A N 1
ATOM 550 C CA . LEU A 1 70 ? -2.807 -6.283 -2.745 1.00 90.12 70 LEU A CA 1
ATOM 551 C C . LEU A 1 70 ? -2.586 -4.813 -3.086 1.00 90.12 70 LEU A C 1
ATOM 553 O O . LEU A 1 70 ? -1.729 -4.152 -2.507 1.00 90.12 70 LEU A O 1
ATOM 557 N N . ARG A 1 71 ? -3.361 -4.295 -4.039 1.00 92.06 71 ARG A N 1
ATOM 558 C CA . ARG A 1 71 ? -3.275 -2.897 -4.472 1.00 92.06 71 ARG A CA 1
ATOM 559 C C . ARG A 1 71 ? -4.441 -2.103 -3.909 1.00 92.06 71 ARG A C 1
ATOM 561 O O . ARG A 1 71 ? -5.601 -2.444 -4.146 1.00 92.06 71 ARG A O 1
ATOM 568 N N . MET A 1 72 ? -4.126 -1.040 -3.184 1.00 93.00 72 MET A N 1
ATOM 569 C CA . MET A 1 72 ? -5.084 -0.226 -2.454 1.00 93.00 72 MET A CA 1
ATOM 570 C C . MET A 1 72 ? -4.905 1.260 -2.741 1.00 93.00 72 MET A C 1
ATOM 572 O O . MET A 1 72 ? -3.816 1.734 -3.061 1.00 93.00 72 MET A O 1
ATOM 576 N N . ALA A 1 73 ? -5.995 2.005 -2.599 1.00 93.94 73 ALA A N 1
ATOM 577 C CA . ALA A 1 73 ? -5.985 3.460 -2.635 1.00 93.94 73 ALA A CA 1
ATOM 578 C C . ALA A 1 73 ? -7.100 4.038 -1.742 1.00 93.94 73 ALA A C 1
ATOM 580 O O . ALA A 1 73 ? -8.095 3.357 -1.479 1.00 93.94 73 ALA A O 1
ATOM 581 N N . PRO A 1 74 ? -7.005 5.301 -1.302 1.00 92.44 74 PRO A N 1
ATOM 582 C CA . PRO A 1 74 ? -8.032 5.934 -0.472 1.00 92.44 74 PRO A CA 1
ATOM 583 C C . PRO A 1 74 ? -9.343 6.184 -1.233 1.00 92.44 74 PRO A C 1
ATOM 585 O O . PRO A 1 74 ? -10.420 6.160 -0.643 1.00 92.44 74 PRO A O 1
ATOM 588 N N . THR A 1 75 ? -9.284 6.389 -2.555 1.00 93.38 75 THR A N 1
ATOM 589 C CA . THR A 1 75 ? -10.462 6.707 -3.379 1.00 93.38 75 THR A CA 1
ATOM 590 C C . THR A 1 75 ? -10.693 5.677 -4.481 1.00 93.38 75 THR A C 1
ATOM 592 O O . THR A 1 75 ? -9.751 5.137 -5.063 1.00 93.38 75 THR A O 1
ATOM 595 N N . ALA A 1 76 ? -11.963 5.442 -4.829 1.00 94.62 76 ALA A N 1
ATOM 596 C CA . ALA A 1 76 ? -12.347 4.446 -5.836 1.00 94.62 76 ALA A CA 1
ATOM 597 C C . ALA A 1 76 ? -11.728 4.714 -7.219 1.00 94.62 76 ALA A C 1
ATOM 599 O O . ALA A 1 76 ? -11.331 3.784 -7.916 1.00 94.62 76 ALA A O 1
ATOM 600 N N . ARG A 1 77 ? -11.594 5.990 -7.606 1.00 93.62 77 ARG A N 1
ATOM 601 C CA . ARG A 1 77 ? -11.005 6.378 -8.896 1.00 93.62 77 ARG A CA 1
ATOM 602 C C . ARG A 1 77 ? -9.525 6.003 -8.991 1.00 93.62 77 ARG A C 1
ATOM 604 O O . ARG A 1 77 ? -9.075 5.569 -10.049 1.00 93.62 77 ARG A O 1
ATOM 611 N N . VAL A 1 78 ? -8.771 6.196 -7.910 1.00 92.31 78 VAL A N 1
ATOM 612 C CA . VAL A 1 78 ? -7.344 5.846 -7.855 1.00 92.31 78 VAL A CA 1
ATOM 613 C C . VAL A 1 78 ? -7.190 4.330 -7.773 1.00 92.31 78 VAL A C 1
ATOM 615 O O . VAL A 1 78 ? -6.418 3.763 -8.538 1.00 92.31 78 VAL A O 1
ATOM 618 N N . ALA A 1 79 ? -8.006 3.665 -6.951 1.00 94.75 79 ALA A N 1
ATOM 619 C CA . ALA A 1 79 ? -8.033 2.208 -6.850 1.00 94.75 79 ALA A CA 1
ATOM 620 C C . ALA A 1 79 ? -8.255 1.545 -8.218 1.00 94.75 79 ALA A C 1
ATOM 622 O O . ALA A 1 79 ? -7.492 0.670 -8.620 1.00 94.75 79 ALA A O 1
ATOM 623 N N . GLN A 1 80 ? -9.240 2.024 -8.985 1.00 93.56 80 GLN A N 1
ATOM 624 C CA . GLN A 1 80 ? -9.505 1.527 -10.335 1.00 93.56 80 GLN A CA 1
ATOM 625 C C . GLN A 1 80 ? -8.300 1.714 -11.269 1.00 93.56 80 GLN A C 1
ATOM 627 O O . GLN A 1 80 ? -8.007 0.832 -12.072 1.00 93.56 80 GLN A O 1
ATOM 632 N N . ARG A 1 81 ? -7.587 2.844 -11.164 1.00 90.31 81 ARG A N 1
ATOM 633 C CA . ARG A 1 81 ? -6.412 3.143 -11.998 1.00 90.31 81 ARG A CA 1
ATOM 634 C C . ARG A 1 81 ? -5.271 2.152 -11.774 1.00 90.31 81 ARG A C 1
ATOM 636 O O . ARG A 1 81 ? -4.591 1.812 -12.733 1.00 90.31 81 ARG A O 1
ATOM 643 N N . ILE A 1 82 ? -5.066 1.703 -10.539 1.00 92.00 82 ILE A N 1
ATOM 644 C CA . ILE A 1 82 ? -3.997 0.752 -10.195 1.00 92.00 82 ILE A CA 1
ATOM 645 C C . ILE A 1 82 ? -4.432 -0.718 -10.319 1.00 92.00 82 ILE A C 1
ATOM 647 O O . ILE A 1 82 ? -3.651 -1.612 -9.994 1.00 92.00 82 ILE A O 1
ATOM 651 N N . GLY A 1 83 ? -5.667 -0.976 -10.772 1.00 92.38 83 GLY A N 1
ATOM 652 C CA . GLY A 1 83 ? -6.248 -2.321 -10.825 1.00 92.38 83 GLY A CA 1
ATOM 653 C C . GLY A 1 83 ? -6.505 -2.919 -9.438 1.00 92.38 83 GLY A C 1
ATOM 654 O O . GLY A 1 83 ? -6.419 -4.130 -9.268 1.00 92.38 83 GLY A O 1
ATOM 655 N N . GLY A 1 84 ? -6.758 -2.069 -8.442 1.00 93.12 84 GLY A N 1
ATOM 656 C CA . GLY A 1 84 ? -6.915 -2.432 -7.038 1.00 93.12 84 GLY A CA 1
ATOM 657 C C . GLY A 1 84 ? -8.297 -2.112 -6.469 1.00 93.12 84 GLY A C 1
ATOM 658 O O . GLY A 1 84 ? -9.279 -1.935 -7.192 1.00 93.12 84 GLY A O 1
ATOM 659 N N . GLN A 1 85 ? -8.365 -2.020 -5.143 1.00 94.31 85 GLN A N 1
ATOM 660 C CA . GLN A 1 85 ? -9.577 -1.704 -4.384 1.00 94.31 85 GLN A CA 1
ATOM 661 C C . GLN A 1 85 ? -9.357 -0.494 -3.473 1.00 94.31 85 GLN A C 1
ATOM 663 O O . GLN A 1 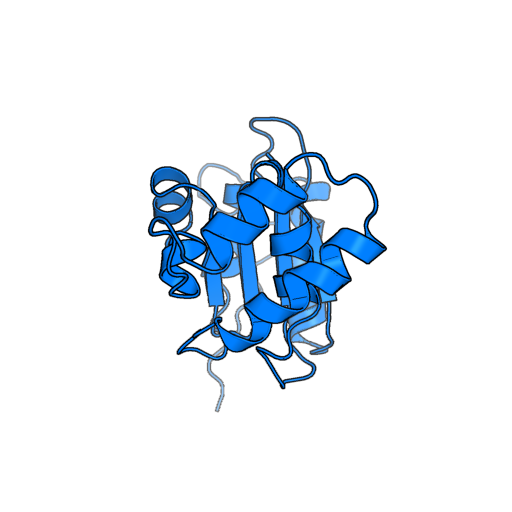85 ? -8.235 -0.025 -3.291 1.00 94.31 85 GLN A O 1
ATOM 668 N N . THR A 1 86 ? -10.431 0.063 -2.913 1.00 94.12 86 THR A N 1
ATOM 669 C CA . THR A 1 86 ? -10.251 1.048 -1.842 1.00 94.12 86 THR A CA 1
ATOM 670 C C . THR A 1 86 ? -9.684 0.358 -0.603 1.00 94.12 86 THR A C 1
ATOM 672 O O . THR A 1 86 ? -9.962 -0.823 -0.398 1.00 94.12 86 THR A O 1
ATOM 675 N N . ILE A 1 87 ? -8.937 1.079 0.242 1.00 91.19 87 ILE A N 1
ATOM 676 C CA . ILE A 1 87 ? -8.400 0.530 1.507 1.00 91.19 87 ILE A CA 1
ATOM 677 C C . ILE A 1 87 ? -9.526 -0.117 2.334 1.00 91.19 87 ILE A C 1
ATOM 679 O O . ILE A 1 87 ? -9.411 -1.261 2.764 1.00 91.19 87 ILE A O 1
ATOM 683 N N . HIS A 1 88 ? -10.667 0.571 2.447 1.00 90.38 88 HIS A N 1
ATOM 684 C CA . HIS A 1 88 ? -11.861 0.063 3.124 1.00 90.38 88 HIS A CA 1
ATOM 685 C C . HIS A 1 88 ? -12.359 -1.272 2.558 1.00 90.38 88 HIS A C 1
ATOM 687 O O . HIS A 1 88 ? -12.674 -2.180 3.317 1.00 90.38 88 HIS A O 1
ATOM 693 N N . SER A 1 89 ? -12.443 -1.411 1.231 1.00 91.38 89 SER A N 1
ATOM 694 C CA . SER A 1 89 ? -12.921 -2.649 0.605 1.00 91.38 89 SER A CA 1
ATOM 695 C C . SER A 1 89 ? -11.900 -3.782 0.689 1.00 91.38 89 SER A C 1
ATOM 697 O O . SER A 1 89 ? -12.288 -4.916 0.955 1.00 91.38 89 SER A O 1
ATOM 699 N N . ALA A 1 90 ? -10.618 -3.472 0.500 1.00 89.88 90 ALA A N 1
ATOM 700 C CA . ALA A 1 90 ? -9.520 -4.434 0.520 1.00 89.88 90 ALA A CA 1
ATOM 701 C C . ALA A 1 90 ? -9.332 -5.102 1.890 1.00 89.88 90 ALA A C 1
ATOM 703 O O . ALA A 1 90 ? -9.030 -6.291 1.961 1.00 89.88 90 ALA A O 1
ATOM 704 N N . LEU A 1 91 ? -9.537 -4.334 2.962 1.00 87.56 91 LEU A N 1
ATOM 705 C CA . LEU A 1 91 ? -9.394 -4.781 4.352 1.00 87.56 91 LEU A CA 1
ATOM 706 C C . LEU A 1 91 ? -10.745 -5.065 5.029 1.00 87.56 91 LEU A C 1
ATOM 708 O O . LEU A 1 91 ? -10.788 -5.333 6.227 1.00 87.56 91 LEU A O 1
ATOM 712 N N . LYS A 1 92 ? -11.846 -4.957 4.266 1.00 88.94 92 LYS A N 1
ATOM 713 C CA . LYS A 1 92 ? -13.244 -5.102 4.714 1.00 88.94 92 LYS A CA 1
ATOM 714 C C . LYS A 1 92 ? -13.586 -4.275 5.962 1.00 88.94 92 LYS A C 1
ATOM 716 O O . LYS A 1 92 ? -14.360 -4.707 6.814 1.00 88.94 92 LYS A O 1
ATOM 721 N N . LEU A 1 93 ? -13.051 -3.060 6.040 1.00 88.25 93 LEU A N 1
ATOM 722 C CA . LEU A 1 93 ? -13.300 -2.155 7.157 1.00 88.25 93 LEU A CA 1
ATOM 723 C C . LEU A 1 93 ? -14.757 -1.697 7.151 1.00 88.25 93 LEU A C 1
ATOM 725 O O . LEU A 1 93 ? -15.248 -1.150 6.156 1.00 88.25 93 LEU A O 1
ATOM 729 N N . ASP A 1 94 ? -15.436 -1.866 8.285 1.00 89.00 94 ASP A N 1
ATOM 730 C CA . ASP A 1 94 ? -16.707 -1.191 8.515 1.00 89.00 94 ASP A CA 1
ATOM 731 C C . ASP A 1 94 ? -16.444 0.286 8.822 1.00 89.00 94 ASP A C 1
ATOM 733 O O . ASP A 1 94 ? -15.677 0.625 9.719 1.00 89.00 94 ASP A O 1
ATOM 737 N N . TRP A 1 95 ? -17.096 1.160 8.063 1.00 86.94 95 TRP A N 1
ATOM 738 C CA . TRP A 1 95 ? -16.983 2.616 8.159 1.00 86.94 95 TRP A CA 1
ATOM 739 C C . TRP A 1 95 ? -18.333 3.272 8.483 1.00 86.94 95 TRP A C 1
ATOM 741 O O . TRP A 1 95 ? -18.482 4.494 8.425 1.00 86.94 95 TRP A O 1
ATOM 751 N N . ARG A 1 96 ? -19.349 2.471 8.834 1.00 91.50 96 ARG A N 1
ATOM 752 C CA . ARG A 1 96 ? -20.654 2.972 9.284 1.00 91.50 96 ARG A CA 1
ATOM 753 C C . ARG A 1 96 ? -20.510 3.781 10.571 1.00 91.50 96 ARG A C 1
ATOM 755 O O . ARG A 1 96 ? -19.561 3.620 11.340 1.00 91.50 96 ARG A O 1
ATOM 762 N N . GLN A 1 97 ? -21.489 4.641 10.837 1.00 89.06 97 GLN A N 1
ATOM 763 C CA . GLN A 1 97 ? -21.550 5.382 12.093 1.00 89.06 97 GLN A CA 1
ATOM 764 C C . GLN A 1 97 ? -21.564 4.412 13.286 1.00 89.06 97 GLN A C 1
ATOM 766 O O . GLN A 1 97 ? -22.392 3.507 13.335 1.00 89.06 97 GLN A O 1
ATOM 771 N N . GLY A 1 98 ? -20.651 4.621 14.238 1.00 88.50 98 GLY A N 1
ATOM 772 C CA . GLY A 1 98 ? -20.484 3.753 15.410 1.00 88.50 98 GLY A CA 1
ATOM 773 C C . GLY A 1 98 ? -19.542 2.562 15.204 1.00 88.50 98 GLY A C 1
ATOM 774 O O . GLY A 1 98 ? -19.318 1.817 16.152 1.00 88.50 98 GLY A O 1
ATOM 775 N N . SER A 1 99 ? -18.969 2.386 14.009 1.00 91.62 99 SER A N 1
ATOM 776 C CA . SER A 1 99 ? -17.867 1.438 13.795 1.00 91.62 99 SER A CA 1
ATOM 777 C C . SER A 1 99 ? -16.593 1.872 14.532 1.00 91.62 99 SER A C 1
ATOM 779 O O . SER A 1 99 ? -16.420 3.047 14.881 1.00 91.62 99 SER A O 1
ATOM 781 N N . VAL A 1 100 ? -15.677 0.919 14.731 1.00 90.81 100 VAL A N 1
ATOM 782 C CA . VAL A 1 100 ? -14.346 1.166 15.310 1.00 90.81 100 VAL A CA 1
ATOM 783 C C . VAL A 1 100 ? -13.587 2.206 14.484 1.00 90.81 100 VAL A C 1
ATOM 785 O O . VAL A 1 100 ? -13.121 3.198 15.039 1.00 90.81 100 VAL A O 1
ATOM 788 N N . LEU A 1 101 ? -13.553 2.044 13.156 1.00 90.44 101 LEU A N 1
ATOM 789 C CA . LEU A 1 101 ? -12.875 2.982 12.260 1.00 90.44 101 LEU A CA 1
ATOM 790 C C . LEU A 1 101 ? -13.459 4.396 12.364 1.00 90.44 101 LEU A C 1
ATOM 792 O O . LEU A 1 101 ? -12.711 5.347 12.557 1.00 90.44 101 LEU A O 1
ATOM 796 N N . ASN A 1 102 ? -14.789 4.545 12.311 1.00 91.25 102 ASN A N 1
ATOM 797 C CA . ASN A 1 102 ? -15.425 5.864 12.406 1.00 91.25 102 ASN A CA 1
ATOM 798 C C . ASN A 1 102 ? -15.167 6.557 13.755 1.00 91.25 102 ASN A C 1
ATOM 800 O O . ASN A 1 102 ? -15.152 7.786 13.829 1.00 91.25 102 ASN A O 1
ATOM 804 N N . THR A 1 103 ? -15.013 5.775 14.825 1.00 91.94 103 THR A N 1
ATOM 805 C CA . THR A 1 103 ? -14.712 6.285 16.168 1.00 91.94 103 THR A CA 1
ATOM 806 C C . THR A 1 103 ? -13.270 6.777 16.231 1.00 91.94 103 THR A C 1
ATOM 808 O O . THR A 1 103 ? -13.037 7.927 16.598 1.00 91.94 103 THR A O 1
ATOM 811 N N . LEU A 1 104 ? -12.322 5.963 15.762 1.00 91.81 104 LEU A N 1
ATOM 812 C CA . LEU A 1 104 ? -10.905 6.322 15.707 1.00 91.81 104 LEU A CA 1
ATOM 813 C C . LEU A 1 104 ? -10.637 7.525 14.806 1.00 91.81 104 LEU A C 1
ATOM 815 O O . LEU A 1 104 ? -9.902 8.420 15.204 1.00 91.81 104 LEU A O 1
ATOM 819 N N . GLU A 1 105 ? -11.272 7.603 13.634 1.00 90.00 105 GLU A N 1
ATOM 820 C CA . GLU A 1 105 ? -11.143 8.762 12.743 1.00 90.00 105 GLU A CA 1
ATOM 821 C C . GLU A 1 105 ? -11.514 10.075 13.437 1.00 90.00 105 GLU A C 1
ATOM 823 O O . GLU A 1 105 ? -10.870 11.090 13.193 1.00 90.00 105 GLU A O 1
ATOM 828 N N . LYS A 1 106 ? -12.526 10.064 14.314 1.00 90.25 106 LYS A N 1
ATOM 829 C CA . LYS A 1 106 ? -12.946 11.247 15.080 1.00 90.25 106 LYS A CA 1
ATOM 830 C C . LYS A 1 106 ? -12.031 11.529 16.262 1.00 90.25 106 LYS A C 1
ATOM 832 O O . LYS A 1 106 ? -11.708 12.685 16.511 1.00 90.25 106 LYS A O 1
ATOM 837 N N . GLU A 1 107 ? -11.642 10.494 17.001 1.00 91.19 107 GLU A N 1
ATOM 838 C CA . GLU A 1 107 ? -10.788 10.635 18.183 1.00 91.19 107 GLU A CA 1
ATOM 839 C C . GLU A 1 107 ? -9.364 11.067 17.827 1.00 91.19 107 GLU A C 1
ATOM 841 O O . GLU A 1 107 ? -8.760 11.840 18.566 1.00 91.19 107 GLU A O 1
ATOM 846 N N . LEU A 1 108 ? -8.845 10.591 16.694 1.00 90.06 108 LEU A N 1
ATOM 847 C CA . LEU A 1 108 ? -7.470 10.817 16.253 1.00 90.06 108 LEU A CA 1
ATOM 848 C C . LEU A 1 108 ? -7.340 11.943 15.219 1.00 90.06 108 LEU A C 1
ATOM 850 O O . LEU A 1 108 ? -6.229 12.252 14.804 1.00 90.06 108 LEU A O 1
ATOM 854 N N . GLN A 1 109 ? -8.435 12.600 14.814 1.00 85.69 109 GLN A N 1
ATOM 855 C CA . GLN A 1 109 ? -8.412 13.655 13.786 1.00 85.69 109 GLN A CA 1
ATOM 856 C C . GLN A 1 109 ? -7.434 14.800 14.104 1.00 85.69 109 GLN A C 1
ATOM 858 O O . GLN A 1 109 ? -6.880 15.428 13.200 1.00 85.69 109 GLN A O 1
ATOM 863 N N . HIS A 1 110 ? -7.274 15.105 15.391 1.00 86.25 110 HIS A N 1
ATOM 864 C CA . HIS A 1 110 ? -6.421 16.180 15.895 1.00 86.25 110 HIS A CA 1
ATOM 865 C C . HIS A 1 110 ? -5.294 15.663 16.790 1.00 86.25 110 HIS A C 1
ATOM 867 O O . HIS A 1 110 ? -4.611 16.470 17.418 1.00 86.25 110 HIS A O 1
ATOM 873 N N . GLU A 1 111 ? -5.120 14.342 16.869 1.00 88.38 111 GLU A N 1
ATOM 874 C CA . GLU A 1 111 ? -4.016 13.757 17.615 1.00 88.38 111 GLU A CA 1
ATOM 875 C C . GLU A 1 111 ? -2.721 13.966 16.829 1.00 88.38 111 GLU A C 1
ATOM 877 O O . GLU A 1 111 ? -2.651 13.711 15.627 1.00 88.38 111 GLU A O 1
ATOM 882 N N . THR A 1 112 ? -1.706 14.483 17.512 1.00 85.56 112 THR A N 1
ATOM 883 C CA . THR A 1 112 ? -0.387 14.768 16.931 1.00 85.56 112 THR A CA 1
ATOM 884 C C . THR A 1 112 ? 0.697 13.873 17.510 1.00 85.56 112 THR A C 1
ATOM 886 O O . THR A 1 112 ? 1.797 13.831 16.967 1.00 85.56 112 THR A O 1
ATOM 889 N N . ASP A 1 113 ? 0.409 13.187 18.617 1.00 88.81 113 ASP A N 1
ATOM 890 C CA . ASP A 1 113 ? 1.310 12.209 19.202 1.00 88.81 113 ASP A CA 1
ATOM 891 C C . ASP A 1 113 ? 1.195 10.875 18.447 1.00 88.81 113 ASP A C 1
ATOM 893 O O . ASP A 1 113 ? 0.141 10.226 18.405 1.00 88.81 113 ASP A O 1
ATOM 897 N N . GLU A 1 114 ? 2.301 10.479 17.819 1.00 82.81 114 GLU A N 1
ATOM 898 C CA . GLU A 1 114 ? 2.405 9.237 17.055 1.00 82.81 114 GLU A CA 1
ATOM 899 C C . GLU A 1 114 ? 2.191 8.007 17.945 1.00 82.81 114 GLU A C 1
ATOM 901 O O . GLU A 1 114 ? 1.477 7.089 17.549 1.00 82.81 114 GLU A O 1
ATOM 906 N N . ALA A 1 115 ? 2.743 7.997 19.163 1.00 85.06 115 ALA A N 1
ATOM 907 C CA . ALA A 1 115 ? 2.649 6.850 20.061 1.00 85.06 115 ALA A CA 1
ATOM 908 C C . ALA A 1 115 ? 1.208 6.641 20.539 1.00 85.06 115 ALA A C 1
ATOM 910 O O . ALA A 1 115 ? 0.708 5.518 20.521 1.00 85.06 115 ALA A O 1
ATOM 911 N N . VAL A 1 116 ? 0.514 7.730 20.887 1.00 87.62 116 VAL A N 1
ATOM 912 C CA . VAL A 1 116 ? -0.909 7.683 21.268 1.00 87.62 116 VAL A CA 1
ATOM 913 C C . VAL A 1 116 ? -1.774 7.231 20.092 1.00 87.62 116 VAL A C 1
ATOM 915 O O . VAL A 1 116 ? -2.706 6.443 20.272 1.00 87.62 116 VAL A O 1
ATOM 918 N N . SER A 1 117 ? -1.466 7.710 18.884 1.00 85.25 117 SER A N 1
ATOM 919 C CA . SER A 1 117 ? -2.185 7.325 17.667 1.00 85.25 117 SER A CA 1
ATOM 920 C C . SER A 1 117 ? -2.066 5.828 17.381 1.00 85.25 117 SER A C 1
ATOM 922 O O . SER A 1 117 ? -3.082 5.193 17.100 1.00 85.25 117 SER A O 1
ATOM 924 N N . LEU A 1 118 ? -0.855 5.271 17.488 1.00 84.56 118 LEU A N 1
ATOM 925 C CA . LEU A 1 118 ? -0.582 3.846 17.275 1.00 84.56 118 LEU A CA 1
ATOM 926 C C . LEU A 1 118 ? -1.206 2.969 18.367 1.00 84.56 118 LEU A C 1
ATOM 928 O O . LEU A 1 118 ? -1.851 1.968 18.062 1.00 84.56 118 LEU A O 1
ATOM 932 N N . GLU A 1 119 ? -1.080 3.362 19.639 1.00 87.00 119 GLU A N 1
ATOM 933 C CA . GLU A 1 119 ? -1.669 2.619 20.759 1.00 87.00 119 GLU A CA 1
ATOM 934 C C . GLU A 1 119 ? -3.188 2.495 20.597 1.00 87.00 119 GLU A C 1
ATOM 936 O O . GLU A 1 119 ? -3.753 1.406 20.713 1.00 87.00 119 GLU A O 1
ATOM 941 N N . LYS A 1 120 ? -3.860 3.604 20.275 1.00 87.50 120 LYS A N 1
ATOM 942 C CA . LYS A 1 120 ? -5.312 3.611 20.083 1.00 87.50 120 LYS A CA 1
ATOM 943 C C . LYS A 1 120 ? -5.740 2.861 18.830 1.00 87.50 120 LYS A C 1
ATOM 945 O O . LYS A 1 120 ? -6.781 2.207 18.852 1.00 87.50 120 LYS A O 1
ATOM 950 N N . SER A 1 121 ? -4.975 2.942 17.740 1.00 86.75 121 SER A N 1
ATOM 951 C CA . SER A 1 121 ? -5.335 2.272 16.489 1.00 86.75 121 SER A CA 1
ATOM 952 C C . SER A 1 121 ? -5.055 0.771 16.488 1.00 86.75 121 SER A C 1
ATOM 954 O O . SER A 1 121 ? -5.574 0.077 15.617 1.00 86.75 121 SER A O 1
ATOM 956 N N . ALA A 1 122 ? -4.344 0.233 17.485 1.00 85.38 122 ALA A N 1
ATOM 957 C CA . ALA A 1 122 ? -4.100 -1.204 17.629 1.00 85.38 122 ALA A CA 1
ATOM 958 C C . ALA A 1 122 ? -5.391 -2.050 17.650 1.00 85.38 122 ALA A C 1
ATOM 960 O O . ALA A 1 122 ? -5.395 -3.190 17.189 1.00 85.38 122 ALA A O 1
ATOM 961 N N . VAL A 1 123 ? -6.519 -1.487 18.100 1.00 86.75 123 VAL A N 1
ATOM 962 C CA . VAL A 1 123 ? -7.829 -2.165 18.052 1.00 86.75 123 VAL A CA 1
ATOM 963 C C . VAL A 1 123 ? -8.302 -2.460 16.617 1.00 86.75 123 VAL A C 1
ATOM 965 O O . VAL A 1 123 ? -9.100 -3.370 16.407 1.00 86.75 123 VAL A O 1
ATOM 968 N N . LEU A 1 124 ? -7.800 -1.740 15.602 1.00 84.00 124 LEU A N 1
ATOM 969 C CA . LEU A 1 124 ? -8.115 -2.019 14.196 1.00 84.00 124 LEU A CA 1
ATOM 970 C C . LEU A 1 124 ? -7.536 -3.348 13.717 1.00 84.00 124 LEU A C 1
ATOM 972 O O . LEU A 1 124 ? -8.118 -3.952 12.816 1.00 84.00 124 LEU A O 1
ATOM 976 N N . LEU A 1 125 ? -6.446 -3.830 14.319 1.00 79.44 125 LEU A N 1
ATOM 977 C CA . LEU A 1 125 ? -5.787 -5.071 13.901 1.00 79.44 125 LEU A CA 1
ATOM 978 C C . LEU A 1 125 ? -6.730 -6.277 14.035 1.00 79.44 125 LEU A C 1
ATOM 980 O O . LEU A 1 125 ? -6.700 -7.179 13.204 1.00 79.44 125 LEU A O 1
ATOM 984 N N . GLU A 1 126 ? -7.627 -6.258 15.026 1.00 82.00 126 GLU A N 1
ATOM 985 C CA . GLU A 1 126 ? -8.654 -7.292 15.224 1.00 82.00 126 GLU A CA 1
ATOM 986 C C . GLU A 1 126 ? -9.792 -7.217 14.191 1.00 82.00 126 GLU A C 1
ATOM 988 O O . GLU A 1 126 ? -10.559 -8.165 14.031 1.00 82.00 126 GLU A O 1
ATOM 993 N N . THR A 1 127 ? -9.917 -6.086 13.491 1.00 81.62 127 THR A N 1
ATOM 994 C CA . THR A 1 127 ? -10.988 -5.831 12.515 1.00 81.62 127 THR A CA 1
ATOM 995 C C . THR A 1 127 ? -10.567 -6.086 11.074 1.00 81.62 127 THR A C 1
ATOM 997 O O . THR A 1 127 ? -11.427 -6.208 10.202 1.00 81.62 127 THR A O 1
ATOM 1000 N N . PHE A 1 128 ? -9.262 -6.151 10.809 1.00 82.75 128 PHE A N 1
ATOM 1001 C CA . PHE A 1 128 ? -8.740 -6.342 9.465 1.00 82.75 128 PHE A CA 1
ATOM 1002 C C . PHE A 1 128 ? -9.037 -7.759 8.970 1.00 82.75 128 PHE A C 1
ATOM 1004 O O . PHE A 1 128 ? -8.579 -8.747 9.537 1.00 82.75 128 PHE A O 1
ATOM 1011 N N . ASP A 1 129 ? -9.765 -7.856 7.861 1.00 81.69 129 ASP A N 1
ATOM 1012 C CA . ASP A 1 129 ? -10.004 -9.118 7.163 1.00 81.69 129 ASP A CA 1
ATOM 1013 C C . ASP A 1 129 ? -9.469 -8.986 5.737 1.00 81.69 129 ASP A C 1
ATOM 1015 O O . ASP A 1 129 ? -10.143 -8.497 4.823 1.00 81.69 129 ASP A O 1
ATOM 1019 N N . CYS A 1 130 ? -8.219 -9.426 5.570 1.00 71.69 130 CYS A N 1
ATOM 1020 C CA . CYS A 1 130 ? -7.583 -9.579 4.273 1.00 71.69 130 CYS A CA 1
ATOM 1021 C C . CYS A 1 130 ? -7.630 -11.063 3.862 1.00 71.69 130 CYS A C 1
ATOM 1023 O O . CYS A 1 130 ? -6.859 -11.873 4.376 1.00 71.69 130 CYS A O 1
ATOM 1025 N N . PRO A 1 131 ? -8.527 -11.462 2.941 1.00 61.28 131 PRO A N 1
ATOM 1026 C CA . PRO A 1 131 ? -8.718 -12.870 2.588 1.00 61.28 131 PRO A CA 1
ATOM 1027 C C . PRO A 1 131 ? -7.566 -13.457 1.761 1.00 61.28 131 PRO A C 1
ATOM 1029 O O . PRO A 1 131 ? -7.511 -14.668 1.553 1.00 61.28 131 PRO A O 1
ATOM 1032 N N . GLN A 1 132 ? -6.679 -12.611 1.241 1.00 65.25 132 GLN A N 1
ATOM 1033 C CA . GLN A 1 132 ? -5.478 -13.019 0.526 1.00 65.25 132 GLN A CA 1
ATOM 1034 C C . GLN A 1 132 ? -4.275 -12.706 1.407 1.00 65.25 132 GLN A C 1
ATOM 1036 O O . GLN A 1 132 ? -4.283 -11.693 2.093 1.00 65.25 132 GLN A O 1
ATOM 1041 N N . SER A 1 133 ? -3.248 -13.551 1.369 1.00 75.12 133 SER A N 1
ATOM 1042 C CA . SER A 1 133 ? -1.924 -13.255 1.918 1.00 75.12 133 SER A CA 1
ATOM 1043 C C . SER A 1 133 ? -1.027 -12.725 0.783 1.00 75.12 133 SER A C 1
ATOM 1045 O O . SER A 1 133 ? -0.317 -13.526 0.170 1.00 75.12 133 SER A O 1
ATOM 1047 N N . PRO A 1 134 ? -1.130 -11.439 0.381 1.00 83.19 134 PRO A N 1
ATOM 1048 C CA . PRO A 1 134 ? -0.226 -10.822 -0.576 1.00 83.19 134 PRO A CA 1
ATOM 1049 C C . PRO A 1 134 ? 1.228 -10.911 -0.122 1.00 83.19 134 PRO A C 1
ATOM 1051 O O . PRO A 1 134 ? 1.539 -10.706 1.048 1.00 83.19 134 PRO A O 1
ATOM 1054 N N . ASP A 1 135 ? 2.115 -11.101 -1.093 1.00 84.38 135 ASP A N 1
ATOM 1055 C CA . ASP A 1 135 ? 3.548 -10.888 -0.905 1.00 84.38 135 ASP A CA 1
ATOM 1056 C C . ASP A 1 135 ? 3.894 -9.392 -1.016 1.00 84.38 135 ASP A C 1
ATOM 1058 O O . ASP A 1 135 ? 4.876 -8.923 -0.446 1.00 84.38 135 ASP A O 1
ATOM 1062 N N . ILE A 1 136 ? 3.105 -8.637 -1.792 1.00 86.50 136 ILE A N 1
ATOM 1063 C CA . ILE A 1 136 ? 3.299 -7.203 -2.029 1.00 86.50 136 ILE A CA 1
ATOM 1064 C C . ILE A 1 136 ? 2.026 -6.439 -1.686 1.00 86.50 136 ILE A C 1
ATOM 1066 O O . ILE A 1 136 ? 0.957 -6.732 -2.221 1.00 86.50 136 ILE A O 1
ATOM 1070 N N . ILE A 1 137 ? 2.156 -5.384 -0.890 1.00 88.12 137 ILE A N 1
ATOM 1071 C CA . ILE A 1 137 ? 1.091 -4.420 -0.630 1.00 88.12 137 ILE A CA 1
ATOM 1072 C C . ILE A 1 137 ? 1.463 -3.093 -1.266 1.00 88.12 137 ILE A C 1
ATOM 1074 O O . ILE A 1 137 ? 2.549 -2.564 -1.052 1.00 88.12 137 ILE A O 1
ATOM 1078 N N . VAL A 1 138 ? 0.541 -2.538 -2.040 1.00 91.00 138 VAL A N 1
ATOM 1079 C CA . VAL A 1 138 ? 0.692 -1.230 -2.669 1.00 91.00 138 VAL A CA 1
ATOM 1080 C C . VAL A 1 138 ? -0.384 -0.311 -2.132 1.00 91.00 138 VAL A C 1
ATOM 1082 O O . VAL A 1 138 ? -1.565 -0.641 -2.224 1.00 91.00 138 VAL A O 1
ATOM 1085 N N . VAL A 1 139 ? 0.009 0.861 -1.644 1.00 91.75 139 VAL A N 1
ATOM 1086 C CA . VAL A 1 139 ? -0.919 1.940 -1.304 1.00 91.75 139 VAL A CA 1
ATOM 1087 C C . VAL A 1 139 ? -0.552 3.175 -2.119 1.00 91.75 139 VAL A C 1
ATOM 1089 O O . VAL A 1 139 ? 0.482 3.806 -1.889 1.00 91.75 139 VAL A O 1
ATOM 1092 N N . ASP A 1 140 ? -1.389 3.504 -3.104 1.00 91.81 140 ASP A N 1
ATOM 1093 C CA . ASP A 1 140 ? -1.250 4.745 -3.872 1.00 91.81 140 ASP A CA 1
ATOM 1094 C C . ASP A 1 140 ? -1.987 5.895 -3.178 1.00 91.81 140 ASP A C 1
ATOM 1096 O O . ASP A 1 140 ? -2.972 5.677 -2.471 1.00 91.81 140 ASP A O 1
ATOM 1100 N N . GLU A 1 141 ? -1.515 7.121 -3.400 1.00 90.38 141 GLU A N 1
ATOM 1101 C CA . GLU A 1 141 ? -2.016 8.341 -2.751 1.00 90.38 141 GLU A CA 1
ATOM 1102 C C . GLU A 1 141 ? -1.977 8.263 -1.211 1.00 90.38 141 GLU A C 1
ATOM 1104 O O . GLU A 1 141 ? -2.906 8.688 -0.520 1.00 90.38 141 GLU A O 1
ATOM 1109 N N . ILE A 1 142 ? -0.870 7.744 -0.657 1.00 86.69 142 ILE A N 1
ATOM 1110 C CA . ILE A 1 142 ? -0.692 7.561 0.796 1.00 86.69 142 ILE A CA 1
ATOM 1111 C C . ILE A 1 142 ? -0.844 8.870 1.585 1.00 86.69 142 ILE A C 1
ATOM 1113 O O . ILE A 1 142 ? -1.248 8.855 2.739 1.00 86.69 142 ILE A O 1
ATOM 1117 N N . GLY A 1 143 ? -0.580 10.019 0.950 1.00 85.38 143 GLY A N 1
ATOM 1118 C CA . GLY A 1 143 ? -0.740 11.341 1.562 1.00 85.38 143 GLY A CA 1
ATOM 1119 C C . GLY A 1 143 ? -2.179 11.705 1.943 1.00 85.38 143 GLY A C 1
ATOM 1120 O O . GLY A 1 143 ? -2.377 12.643 2.706 1.00 85.38 143 GLY A O 1
ATOM 1121 N N . MET A 1 144 ? -3.180 10.981 1.433 1.00 87.94 144 MET A N 1
ATOM 1122 C CA . MET A 1 144 ? -4.582 11.150 1.830 1.00 87.94 144 MET A CA 1
ATOM 1123 C C . MET A 1 144 ? -5.022 10.169 2.926 1.00 87.94 144 MET A C 1
ATOM 1125 O O . MET A 1 144 ? -6.185 10.190 3.327 1.00 87.94 144 MET A O 1
ATOM 1129 N N . VAL A 1 145 ? -4.140 9.270 3.362 1.00 87.69 145 VAL A N 1
ATOM 1130 C CA . VAL A 1 145 ? -4.441 8.234 4.351 1.00 87.69 145 VAL A CA 1
ATOM 1131 C C . VAL A 1 145 ? -3.978 8.716 5.721 1.00 87.69 145 VAL A C 1
ATOM 1133 O O . VAL A 1 145 ? -2.853 9.188 5.873 1.00 87.69 145 VAL A O 1
ATOM 1136 N N . SER A 1 146 ? -4.843 8.604 6.728 1.00 87.12 146 SER A N 1
ATOM 1137 C CA . SER A 1 146 ? -4.511 8.996 8.099 1.00 87.12 146 SER A CA 1
ATOM 1138 C C . SER A 1 146 ? -3.338 8.184 8.644 1.00 87.12 146 SER A C 1
ATOM 1140 O O . SER A 1 146 ? -3.307 6.963 8.485 1.00 87.12 146 SER A O 1
ATOM 1142 N N . PHE A 1 147 ? -2.417 8.851 9.346 1.00 83.88 147 PHE A N 1
ATOM 1143 C CA . PHE A 1 147 ? -1.214 8.229 9.909 1.00 83.88 147 PHE A CA 1
ATOM 1144 C C . PHE A 1 147 ? -1.522 6.967 10.721 1.00 83.88 147 PHE A C 1
ATOM 1146 O O . PHE A 1 147 ? -0.907 5.936 10.484 1.00 83.88 147 PHE A O 1
ATOM 1153 N N . PHE A 1 148 ? -2.523 7.010 11.605 1.00 84.56 148 PHE A N 1
ATOM 1154 C CA . PHE A 1 148 ? -2.876 5.865 12.448 1.00 84.56 148 PHE A CA 1
ATOM 1155 C C . PHE A 1 148 ? -3.277 4.622 11.640 1.00 84.56 148 PHE A C 1
ATOM 1157 O O . PHE A 1 148 ? -3.023 3.507 12.081 1.00 84.56 148 PHE A O 1
ATOM 1164 N N . LEU A 1 149 ? -3.886 4.805 10.460 1.00 84.38 149 LEU A N 1
ATOM 1165 C CA . LEU A 1 149 ? -4.293 3.708 9.585 1.00 84.38 149 LEU A CA 1
ATOM 1166 C C . LEU A 1 149 ? -3.085 3.145 8.831 1.00 84.38 149 LEU A C 1
ATOM 1168 O O . LEU A 1 149 ? 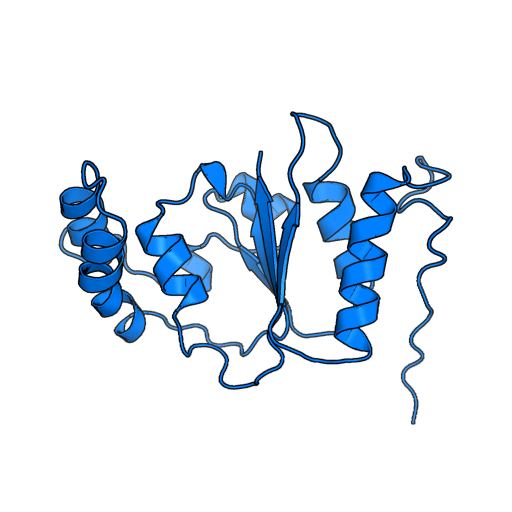-2.993 1.936 8.661 1.00 84.38 149 LEU A O 1
ATOM 1172 N N . VAL A 1 150 ? -2.148 4.005 8.417 1.00 81.06 150 VAL A N 1
ATOM 1173 C CA . VAL A 1 150 ? -0.867 3.579 7.826 1.00 81.06 150 VAL A CA 1
ATOM 1174 C C . VAL A 1 150 ? -0.024 2.823 8.851 1.00 81.06 150 VAL A C 1
ATOM 1176 O O . VAL A 1 150 ? 0.476 1.749 8.542 1.00 81.06 150 VAL A O 1
ATOM 1179 N N . GLY A 1 151 ? 0.074 3.344 10.074 1.00 77.62 151 GLY A N 1
ATOM 1180 C CA . GLY A 1 151 ? 0.775 2.701 11.181 1.00 77.62 151 GLY A CA 1
ATOM 1181 C C . GLY A 1 151 ? 0.186 1.337 11.515 1.00 77.62 151 GLY A C 1
ATOM 1182 O O . GLY A 1 151 ? 0.921 0.363 11.588 1.00 77.62 151 GLY A O 1
ATOM 1183 N N . SER A 1 152 ? -1.146 1.219 11.580 1.00 77.44 152 SER A N 1
ATOM 1184 C CA . SER A 1 152 ? -1.783 -0.088 11.750 1.00 77.44 152 SER A CA 1
ATOM 1185 C C . SER A 1 152 ? -1.420 -1.060 10.626 1.00 77.44 152 SER A C 1
ATOM 1187 O O . SER A 1 152 ? -1.222 -2.230 10.919 1.00 77.44 152 SER A O 1
ATOM 1189 N N . LEU A 1 153 ? -1.304 -0.612 9.368 1.00 74.31 153 LEU A N 1
ATOM 1190 C CA . LEU A 1 153 ? -0.914 -1.477 8.243 1.00 74.31 153 LEU A CA 1
ATOM 1191 C C . LEU A 1 153 ? 0.538 -1.959 8.316 1.00 74.31 153 LEU A C 1
ATOM 1193 O O . LEU A 1 153 ? 0.808 -3.067 7.859 1.00 74.31 153 LEU A O 1
ATOM 1197 N N . ASP A 1 154 ? 1.434 -1.141 8.868 1.00 67.62 154 ASP A N 1
ATOM 1198 C CA . ASP A 1 154 ? 2.853 -1.463 9.066 1.00 67.62 154 ASP A CA 1
ATOM 1199 C C . ASP A 1 154 ? 3.055 -2.382 10.289 1.00 67.62 154 ASP A C 1
ATOM 1201 O O . ASP A 1 154 ? 3.817 -3.345 10.226 1.00 67.62 154 ASP A O 1
ATOM 1205 N N . ASP A 1 155 ? 2.295 -2.151 11.370 1.00 56.19 155 ASP A N 1
ATOM 1206 C CA . ASP A 1 155 ? 2.364 -2.917 12.623 1.00 56.19 155 ASP A CA 1
ATOM 1207 C C . ASP A 1 155 ? 1.623 -4.273 12.577 1.00 56.19 155 ASP A C 1
ATOM 1209 O O . ASP A 1 155 ? 1.891 -5.146 13.408 1.00 56.19 155 ASP A O 1
ATOM 1213 N N . THR A 1 156 ? 0.698 -4.514 11.630 1.00 51.00 156 THR A N 1
ATOM 1214 C CA . THR A 1 156 ? 0.044 -5.839 11.513 1.00 51.00 156 THR A CA 1
ATOM 1215 C C . THR A 1 156 ? 0.971 -6.819 10.785 1.00 51.00 156 THR A C 1
ATOM 1217 O O . THR A 1 156 ? 1.219 -6.684 9.594 1.00 51.00 156 THR A O 1
ATOM 1220 N N . ILE A 1 157 ? 1.453 -7.922 11.365 1.00 42.06 157 ILE A N 1
ATOM 1221 C CA . ILE A 1 157 ? 0.720 -9.136 11.802 1.00 42.06 157 ILE A CA 1
ATOM 1222 C C . ILE A 1 157 ? -0.317 -9.682 10.780 1.00 42.06 157 ILE A C 1
ATOM 1224 O O . ILE A 1 157 ? -0.817 -10.787 10.954 1.00 42.06 157 ILE A O 1
ATOM 1228 N N . LEU A 1 158 ? -0.604 -9.012 9.655 1.00 43.44 158 LEU A N 1
ATOM 1229 C CA . LEU A 1 158 ? -1.502 -9.557 8.621 1.00 43.44 158 LEU A CA 1
ATOM 1230 C C . LEU A 1 158 ? -0.793 -10.537 7.679 1.00 43.44 158 LEU A C 1
ATOM 1232 O O . LEU A 1 158 ? -1.435 -11.409 7.095 1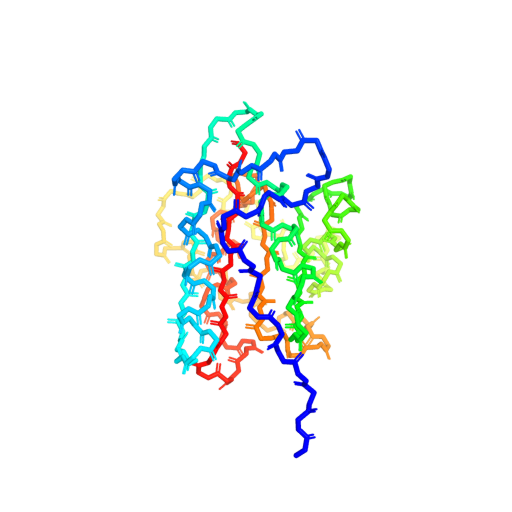.00 43.44 158 LEU A O 1
ATOM 1236 N N . PHE A 1 159 ? 0.530 -10.430 7.553 1.00 48.62 159 PHE A N 1
ATOM 1237 C CA . PHE A 1 159 ? 1.321 -11.264 6.651 1.00 48.62 159 PHE A CA 1
ATOM 1238 C C . PHE A 1 159 ? 2.460 -11.907 7.439 1.00 48.62 159 PHE A C 1
ATOM 1240 O O . PHE A 1 159 ? 3.558 -11.363 7.493 1.00 48.62 159 PHE A O 1
ATOM 1247 N N . PRO A 1 160 ? 2.208 -13.053 8.098 1.00 36.72 160 PRO A N 1
ATOM 1248 C CA . PRO A 1 160 ? 3.191 -13.735 8.942 1.00 36.72 160 PRO A CA 1
ATOM 1249 C C . PRO A 1 160 ? 4.398 -14.282 8.162 1.00 36.72 160 PRO A C 1
ATOM 1251 O O . PRO A 1 160 ? 5.330 -14.814 8.765 1.00 36.72 160 PRO A O 1
ATOM 1254 N N . SER A 1 161 ? 4.415 -14.161 6.833 1.00 41.09 161 SER A N 1
ATOM 1255 C CA . SER A 1 161 ? 5.631 -14.329 6.050 1.00 41.09 161 SER A CA 1
ATOM 1256 C C . SER A 1 161 ? 6.552 -13.134 6.285 1.00 41.09 161 SER A C 1
ATOM 1258 O O . SER A 1 161 ? 6.204 -12.002 5.963 1.00 41.09 161 SER A O 1
ATOM 1260 N N . SER A 1 162 ? 7.771 -13.397 6.750 1.00 44.22 162 SER A N 1
ATOM 1261 C CA . SER A 1 162 ? 8.903 -12.461 6.890 1.00 44.22 162 SER A CA 1
ATOM 1262 C C . SER A 1 162 ? 9.362 -11.786 5.580 1.00 44.22 162 SER A C 1
ATOM 1264 O O . SER A 1 162 ? 10.481 -11.284 5.485 1.00 44.22 162 SER A O 1
ATOM 1266 N N . GLU A 1 163 ? 8.520 -11.819 4.555 1.00 48.44 163 GLU A N 1
ATOM 1267 C CA . GLU A 1 163 ? 8.829 -11.572 3.159 1.00 48.44 163 GLU A CA 1
ATOM 1268 C C . GLU A 1 163 ? 7.983 -10.447 2.562 1.00 48.44 163 GLU A C 1
ATOM 1270 O O . GLU A 1 163 ? 8.254 -10.065 1.438 1.00 48.44 163 GLU A O 1
ATOM 1275 N N . THR A 1 164 ? 6.992 -9.898 3.269 1.00 50.22 164 THR A N 1
ATOM 1276 C CA . THR A 1 164 ? 6.039 -8.932 2.697 1.00 50.22 164 THR A CA 1
ATOM 1277 C C . THR A 1 164 ? 6.682 -7.581 2.392 1.00 50.22 164 THR A C 1
ATOM 1279 O O . THR A 1 164 ? 7.467 -7.050 3.182 1.00 50.22 164 THR A O 1
ATOM 1282 N N . HIS A 1 165 ? 6.340 -7.024 1.232 1.00 54.66 165 HIS A N 1
ATOM 1283 C CA . HIS A 1 165 ? 6.880 -5.766 0.733 1.00 54.66 165 HIS A CA 1
ATOM 1284 C C . HIS A 1 165 ? 5.811 -4.680 0.675 1.00 54.66 165 HIS A C 1
ATOM 1286 O O . HIS A 1 165 ? 4.797 -4.849 -0.005 1.00 54.66 165 HIS A O 1
ATOM 1292 N N . PHE A 1 166 ? 6.053 -3.549 1.328 1.00 58.50 166 PHE A N 1
ATOM 1293 C CA . PHE A 1 166 ? 5.147 -2.405 1.302 1.00 58.50 166 PHE A CA 1
ATOM 1294 C C . PHE A 1 166 ? 5.648 -1.356 0.319 1.00 58.50 166 PHE A C 1
ATOM 1296 O O . PHE A 1 166 ? 6.793 -0.915 0.392 1.00 58.50 166 PHE A O 1
ATOM 1303 N N . ILE A 1 167 ? 4.784 -0.933 -0.597 1.00 61.06 167 ILE A N 1
ATOM 1304 C CA . ILE A 1 167 ? 5.075 0.123 -1.562 1.00 61.06 167 ILE A CA 1
ATOM 1305 C C . ILE A 1 167 ? 4.069 1.246 -1.368 1.00 61.06 167 ILE A C 1
ATOM 1307 O O . ILE A 1 167 ? 2.882 1.107 -1.663 1.00 61.06 167 ILE A O 1
ATOM 1311 N N . TYR A 1 168 ? 4.574 2.387 -0.926 1.00 63.47 168 TYR A N 1
ATOM 1312 C CA . TYR A 1 168 ? 3.810 3.609 -0.748 1.00 63.47 168 TYR A CA 1
ATOM 1313 C C . TYR A 1 168 ? 4.111 4.568 -1.896 1.00 63.47 168 TYR A C 1
ATOM 1315 O O . TYR A 1 168 ? 5.273 4.826 -2.197 1.00 63.47 168 TYR A O 1
ATOM 1323 N N . SER A 1 169 ? 3.085 5.124 -2.536 1.00 53.66 169 SER A N 1
ATOM 1324 C CA . SER A 1 169 ? 3.238 6.198 -3.526 1.00 53.66 169 SER A CA 1
ATOM 1325 C C . SER A 1 169 ? 2.590 7.476 -2.993 1.00 53.66 169 SER A C 1
ATOM 1327 O O . SER A 1 169 ? 1.422 7.471 -2.601 1.00 53.66 169 SER A O 1
ATOM 1329 N N . HIS A 1 170 ? 3.363 8.565 -2.929 1.00 44.94 170 HIS A N 1
ATOM 1330 C CA . HIS A 1 170 ? 2.909 9.862 -2.413 1.00 44.94 170 HIS A CA 1
ATOM 1331 C C . HIS A 1 170 ? 2.661 10.853 -3.554 1.00 44.94 170 HIS A C 1
ATOM 1333 O O . HIS A 1 170 ? 3.588 11.170 -4.308 1.00 44.94 170 HIS A O 1
ATOM 1339 N N . GLY A 1 171 ? 1.405 11.296 -3.675 1.00 41.62 171 GLY A N 1
ATOM 1340 C CA . GLY A 1 171 ? 0.879 12.266 -4.640 1.00 41.62 171 GLY A CA 1
ATOM 1341 C C . GLY A 1 171 ? 1.513 13.637 -4.560 1.00 41.62 171 GLY A C 1
ATOM 1342 O O . GLY A 1 171 ? 1.580 14.188 -3.445 1.00 41.62 171 GLY A O 1
#